Protein AF-A0A1Y5SCQ2-F1 (afdb_monomer_lite)

Structure (mmCIF, N/CA/C/O backbone):
data_AF-A0A1Y5SCQ2-F1
#
_entry.id   AF-A0A1Y5SCQ2-F1
#
loop_
_atom_site.group_PDB
_atom_site.id
_atom_site.type_symbol
_atom_site.label_atom_id
_atom_site.label_alt_id
_atom_site.label_comp_id
_atom_site.label_asym_id
_atom_site.label_entity_id
_atom_site.label_seq_id
_atom_site.pdbx_PDB_ins_code
_atom_site.Cartn_x
_atom_site.Cartn_y
_atom_site.Cartn_z
_atom_site.occupancy
_atom_site.B_iso_or_equiv
_atom_site.auth_seq_id
_atom_site.auth_comp_id
_atom_site.auth_asym_id
_atom_site.auth_atom_id
_atom_site.pdbx_PDB_model_num
ATOM 1 N N . MET A 1 1 ? 0.020 -20.234 -13.545 1.00 54.09 1 MET A N 1
ATOM 2 C CA . MET A 1 1 ? -0.106 -18.854 -13.025 1.00 54.09 1 MET A CA 1
ATOM 3 C C . MET A 1 1 ? -1.242 -18.831 -12.001 1.00 54.09 1 MET A C 1
ATOM 5 O O . MET A 1 1 ? -2.387 -18.621 -12.378 1.00 54.09 1 MET A O 1
ATOM 9 N N . ASN A 1 2 ? -0.963 -19.135 -10.729 1.00 77.81 2 ASN A N 1
ATOM 10 C CA . ASN A 1 2 ? -2.018 -19.258 -9.704 1.00 77.81 2 ASN A CA 1
ATOM 11 C C . ASN A 1 2 ? -2.285 -17.942 -8.957 1.00 77.81 2 ASN A C 1
ATOM 13 O O . ASN A 1 2 ? -3.406 -17.711 -8.513 1.00 77.81 2 ASN A O 1
ATOM 17 N N . ARG A 1 3 ? -1.311 -17.020 -8.957 1.00 86.19 3 ARG A N 1
ATOM 18 C CA . ARG A 1 3 ? -1.387 -15.740 -8.241 1.00 86.19 3 ARG A CA 1
ATOM 19 C C . ARG A 1 3 ? -2.614 -14.899 -8.599 1.00 86.19 3 ARG A C 1
ATOM 21 O O . ARG A 1 3 ? -3.227 -14.329 -7.711 1.00 86.19 3 ARG A O 1
ATOM 28 N N . LEU A 1 4 ? -3.010 -14.859 -9.874 1.00 84.12 4 LEU A N 1
ATOM 29 C CA . LEU A 1 4 ? -4.189 -14.097 -10.316 1.00 84.12 4 LEU A CA 1
ATOM 30 C C . LEU A 1 4 ? -5.512 -14.665 -9.774 1.00 84.12 4 LEU A C 1
ATOM 32 O O . LEU A 1 4 ? -6.473 -13.922 -9.619 1.00 84.12 4 LEU A O 1
ATOM 36 N N . LYS A 1 5 ? -5.564 -15.969 -9.475 1.00 87.38 5 LYS A N 1
ATOM 37 C CA . LYS A 1 5 ? -6.737 -16.627 -8.875 1.00 87.38 5 LYS A CA 1
ATOM 38 C C . LYS A 1 5 ? -6.743 -16.524 -7.348 1.00 87.38 5 LYS A C 1
ATOM 40 O O . LYS A 1 5 ? -7.806 -16.553 -6.737 1.00 87.38 5 LYS A O 1
ATOM 45 N N . GLU A 1 6 ? -5.564 -16.447 -6.740 1.00 89.50 6 GLU A N 1
ATOM 46 C CA . GLU A 1 6 ? -5.377 -16.360 -5.287 1.00 89.50 6 GLU A CA 1
ATOM 47 C C . GLU A 1 6 ? -5.505 -14.924 -4.772 1.00 89.50 6 GLU A C 1
ATOM 49 O O . GLU A 1 6 ? -6.093 -14.709 -3.719 1.00 89.50 6 GLU A O 1
ATOM 54 N N . ALA A 1 7 ? -5.045 -13.933 -5.542 1.00 88.81 7 ALA A N 1
ATOM 55 C CA . ALA A 1 7 ? -5.037 -12.531 -5.129 1.00 88.81 7 ALA A CA 1
ATOM 56 C C . ALA A 1 7 ? -6.407 -11.999 -4.655 1.00 88.81 7 ALA A C 1
ATOM 58 O O . ALA A 1 7 ? -6.434 -11.326 -3.624 1.00 88.81 7 ALA A O 1
ATOM 59 N N . PRO A 1 8 ? -7.549 -12.316 -5.305 1.00 90.88 8 PRO A N 1
ATOM 60 C CA . PRO A 1 8 ? -8.855 -11.887 -4.804 1.00 90.88 8 PRO A CA 1
ATOM 61 C C . PRO A 1 8 ? -9.218 -12.499 -3.444 1.00 90.88 8 PRO A C 1
ATOM 63 O O . PRO A 1 8 ? -9.877 -11.848 -2.639 1.00 90.88 8 PRO A O 1
ATOM 66 N N . LYS A 1 9 ? -8.779 -13.736 -3.169 1.00 91.75 9 LYS A N 1
ATOM 67 C CA . LYS A 1 9 ? -9.041 -14.419 -1.892 1.00 91.75 9 LYS A CA 1
ATOM 68 C C . LYS A 1 9 ? -8.246 -13.780 -0.760 1.00 91.75 9 LYS A C 1
ATOM 70 O O . LYS A 1 9 ? -8.813 -13.497 0.291 1.00 91.75 9 LYS A O 1
ATOM 75 N N . ASP A 1 10 ? -6.969 -13.496 -1.007 1.00 89.69 10 ASP A N 1
ATOM 76 C CA . ASP A 1 10 ? -6.105 -12.816 -0.038 1.00 89.69 10 ASP A CA 1
ATOM 77 C C . ASP A 1 10 ? -6.634 -11.411 0.280 1.00 89.69 10 ASP A C 1
ATOM 79 O O . ASP A 1 10 ? -6.655 -10.999 1.438 1.00 89.69 10 ASP A O 1
ATOM 83 N N . ALA A 1 11 ? -7.102 -10.688 -0.744 1.00 88.56 11 ALA A N 1
ATOM 84 C CA . ALA A 1 11 ? -7.677 -9.357 -0.580 1.00 88.56 11 ALA A CA 1
ATOM 85 C C . ALA A 1 11 ? -8.974 -9.385 0.243 1.00 88.56 11 ALA A C 1
ATOM 87 O O . ALA A 1 11 ? -9.143 -8.557 1.134 1.00 88.56 11 ALA A O 1
ATOM 88 N N . ALA A 1 12 ? -9.865 -10.348 -0.015 1.00 92.06 12 ALA A N 1
ATOM 89 C CA . ALA A 1 12 ? -11.105 -10.502 0.743 1.00 92.06 12 ALA A CA 1
ATOM 90 C C . ALA A 1 12 ? -10.839 -10.830 2.221 1.00 92.06 12 ALA A C 1
ATOM 92 O O . ALA A 1 12 ? -11.451 -10.231 3.103 1.00 92.06 12 ALA A O 1
ATOM 93 N N . PHE A 1 13 ? -9.893 -11.735 2.491 1.00 93.62 13 PHE A N 1
ATOM 94 C CA . PHE A 1 13 ? -9.477 -12.064 3.854 1.00 93.62 13 PHE A CA 1
ATOM 95 C C . PHE A 1 13 ? -8.873 -10.851 4.574 1.00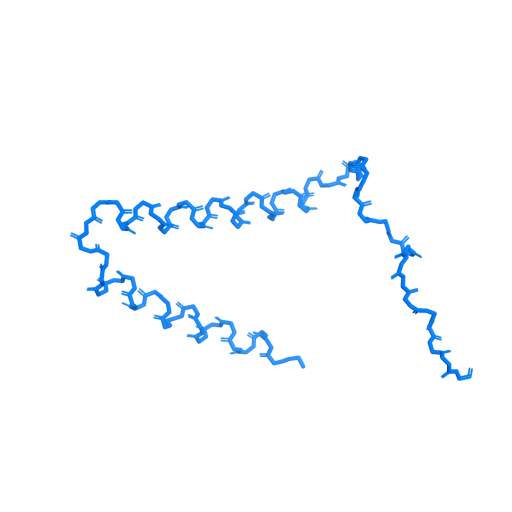 93.62 13 PHE A C 1
ATOM 97 O O . PHE A 1 13 ? -9.296 -10.515 5.679 1.00 93.62 13 PHE A O 1
ATOM 104 N N . GLY A 1 14 ? -7.916 -10.167 3.938 1.00 90.25 14 GLY A N 1
ATOM 105 C CA . GLY A 1 14 ? -7.264 -8.995 4.521 1.00 90.25 14 GLY A CA 1
ATOM 106 C C . GLY A 1 14 ? -8.248 -7.862 4.817 1.00 90.25 14 GLY A C 1
ATOM 107 O O . GLY A 1 14 ? -8.167 -7.252 5.879 1.00 90.25 14 GLY A O 1
ATOM 108 N N . LEU A 1 15 ? -9.209 -7.617 3.921 1.00 89.88 15 LEU A N 1
ATOM 109 C CA . LEU A 1 15 ? -10.246 -6.608 4.130 1.00 89.88 15 LEU A CA 1
ATOM 110 C C . LEU A 1 15 ? -11.156 -6.955 5.315 1.00 89.88 15 LEU A C 1
ATOM 112 O O . LEU A 1 15 ? -11.404 -6.086 6.144 1.00 89.88 15 LEU A O 1
ATOM 116 N N . GLY A 1 16 ? -11.616 -8.207 5.423 1.00 93.25 16 GLY A N 1
ATOM 117 C CA . GLY A 1 16 ? -12.431 -8.646 6.562 1.00 93.25 16 GLY A CA 1
ATOM 118 C C . GLY A 1 16 ? -11.703 -8.454 7.892 1.00 93.25 16 GLY A C 1
ATOM 119 O O . GLY A 1 16 ? -12.237 -7.843 8.811 1.00 93.25 16 GLY A O 1
ATOM 120 N N . TRP A 1 17 ? -10.433 -8.860 7.952 1.00 92.12 17 TRP A N 1
ATOM 121 C CA . TRP A 1 17 ? -9.615 -8.679 9.150 1.00 92.12 17 TRP A CA 1
ATOM 122 C C . TRP A 1 17 ? -9.486 -7.210 9.568 1.00 92.12 17 TRP A C 1
ATOM 124 O O . TRP A 1 17 ? -9.590 -6.895 10.752 1.00 92.12 17 TRP A O 1
ATOM 134 N N . VAL A 1 18 ? -9.278 -6.304 8.607 1.00 90.75 18 VAL A N 1
ATOM 135 C CA . VAL A 1 18 ? -9.177 -4.863 8.876 1.00 90.75 18 VAL A CA 1
ATOM 136 C C . VAL A 1 18 ? -10.505 -4.297 9.373 1.00 90.75 18 VAL A C 1
ATOM 138 O O . VAL A 1 18 ? -10.496 -3.539 10.337 1.00 90.75 18 VAL A O 1
ATOM 141 N N . LEU A 1 19 ? -11.633 -4.684 8.772 1.00 91.12 19 LEU A N 1
ATOM 142 C CA . LEU A 1 19 ? -12.958 -4.246 9.222 1.00 91.12 19 LEU A CA 1
ATOM 143 C C . LEU A 1 19 ? -13.256 -4.678 10.665 1.00 91.12 19 LEU A C 1
ATOM 145 O O . LEU A 1 19 ? -13.853 -3.907 11.411 1.00 91.12 19 LEU A O 1
ATOM 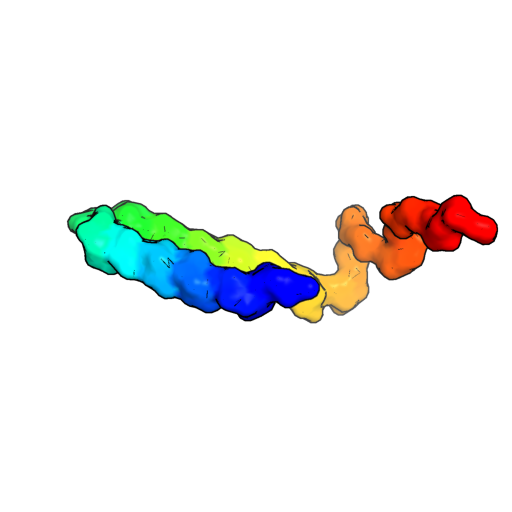149 N N . ASP A 1 20 ? -12.796 -5.865 11.063 1.00 95.69 20 ASP A N 1
ATOM 150 C CA . ASP A 1 20 ? -13.014 -6.397 12.411 1.00 95.69 20 ASP A CA 1
ATOM 151 C C . ASP A 1 20 ? -12.056 -5.803 13.466 1.00 95.69 20 ASP A C 1
ATOM 153 O O . ASP A 1 20 ? -12.407 -5.737 14.643 1.00 95.69 20 ASP A O 1
ATOM 157 N N . HIS A 1 21 ? -10.841 -5.384 13.077 1.00 92.19 21 HIS A N 1
ATOM 158 C CA . HIS A 1 21 ? -9.758 -5.062 14.026 1.00 92.19 21 HIS A CA 1
ATOM 159 C C . HIS A 1 21 ? -9.229 -3.621 13.970 1.00 92.19 21 HIS A C 1
ATOM 161 O O . HIS A 1 21 ? -8.462 -3.234 14.859 1.00 92.19 21 HIS A O 1
ATOM 167 N N . ALA A 1 22 ? -9.581 -2.822 12.956 1.00 91.94 22 ALA A N 1
ATOM 168 C CA . ALA A 1 22 ? -9.181 -1.415 12.848 1.00 91.94 22 ALA A CA 1
ATOM 169 C C . ALA A 1 22 ? -10.106 -0.497 13.668 1.00 91.94 22 ALA A C 1
ATOM 171 O O . ALA A 1 22 ? -10.757 0.414 13.159 1.00 91.94 22 ALA A O 1
ATOM 172 N N . ASP A 1 23 ? -10.143 -0.760 14.970 1.00 94.88 23 ASP A N 1
ATOM 173 C CA . ASP A 1 23 ? -10.964 -0.091 15.984 1.00 94.88 23 ASP A CA 1
ATOM 174 C C . ASP A 1 23 ? -10.372 1.235 16.502 1.00 94.88 23 ASP A C 1
ATOM 176 O O . ASP A 1 23 ? -10.978 1.893 17.348 1.00 94.88 23 ASP A O 1
ATOM 180 N N . THR A 1 24 ? -9.215 1.659 15.985 1.00 95.00 24 THR A N 1
ATOM 181 C CA . THR A 1 24 ? -8.613 2.969 16.272 1.00 95.00 24 THR A CA 1
ATOM 182 C C . THR A 1 24 ? -8.280 3.716 14.987 1.00 95.00 24 THR A C 1
ATOM 184 O O . THR A 1 24 ? -8.078 3.107 13.933 1.00 95.00 24 THR A O 1
ATOM 187 N N . VAL A 1 25 ? -8.184 5.043 15.085 1.00 91.69 25 VAL A N 1
ATOM 188 C CA . VAL A 1 25 ? -7.820 5.916 13.958 1.00 91.69 25 VAL A CA 1
ATOM 189 C C . VAL A 1 25 ? -6.450 5.531 13.400 1.00 91.69 25 VAL A C 1
ATOM 191 O O . VAL A 1 25 ? -6.298 5.368 12.195 1.00 91.69 25 VAL A O 1
ATOM 194 N N . GLU A 1 26 ? -5.475 5.258 14.268 1.00 92.38 26 GLU A N 1
ATOM 195 C CA . GLU A 1 26 ? -4.122 4.870 13.858 1.00 92.38 26 GLU A CA 1
ATOM 196 C C . GLU A 1 26 ? -4.115 3.563 13.050 1.00 92.38 26 GLU A C 1
ATOM 198 O O . GLU A 1 26 ? -3.356 3.419 12.090 1.00 92.38 26 GLU A O 1
ATOM 203 N N . LYS A 1 27 ? -4.969 2.596 13.413 1.00 89.25 27 LYS A N 1
ATOM 204 C CA . LYS A 1 27 ? -5.098 1.334 12.669 1.00 89.25 27 LYS A CA 1
ATOM 205 C C . LYS A 1 27 ? -5.769 1.534 11.308 1.00 89.25 27 LYS A C 1
ATOM 207 O O . LYS A 1 27 ? -5.422 0.829 10.361 1.00 89.25 27 LYS A O 1
ATOM 212 N N . GLN A 1 28 ? -6.703 2.477 11.197 1.00 87.56 28 GLN A N 1
ATOM 213 C CA . GLN A 1 28 ? -7.351 2.825 9.928 1.00 87.56 28 GLN A CA 1
ATOM 214 C C . GLN A 1 28 ? -6.378 3.556 8.992 1.00 87.56 28 GLN A C 1
ATOM 216 O O . GLN A 1 28 ? -6.279 3.205 7.814 1.00 87.56 28 GLN A O 1
ATOM 221 N N . ASP A 1 29 ? -5.576 4.482 9.521 1.00 89.25 29 ASP A N 1
ATOM 222 C CA . ASP A 1 29 ? -4.564 5.223 8.757 1.00 89.25 29 ASP A CA 1
ATOM 223 C C . ASP A 1 29 ? -3.484 4.306 8.162 1.00 89.25 29 ASP A C 1
ATOM 225 O O . ASP A 1 29 ? -2.981 4.548 7.060 1.00 89.25 29 ASP A O 1
ATOM 229 N N . ALA A 1 30 ? -3.168 3.189 8.827 1.00 87.06 30 ALA A N 1
ATOM 230 C CA . ALA A 1 30 ? -2.251 2.185 8.291 1.00 87.06 30 ALA A CA 1
ATOM 231 C C . ALA A 1 30 ? -2.739 1.569 6.960 1.00 87.06 30 ALA A C 1
ATOM 233 O O . ALA A 1 30 ? -1.920 1.251 6.089 1.00 87.06 30 ALA A O 1
ATOM 234 N N . LEU A 1 31 ? -4.058 1.424 6.764 1.00 87.62 31 LEU A N 1
ATOM 235 C CA . LEU A 1 31 ? -4.632 0.937 5.504 1.00 87.62 31 LEU A CA 1
ATOM 236 C C . LEU A 1 31 ? -4.477 1.971 4.379 1.00 87.62 31 LEU A C 1
ATOM 238 O O . LEU A 1 31 ? -4.130 1.611 3.248 1.00 87.62 31 LEU A O 1
ATOM 242 N N . 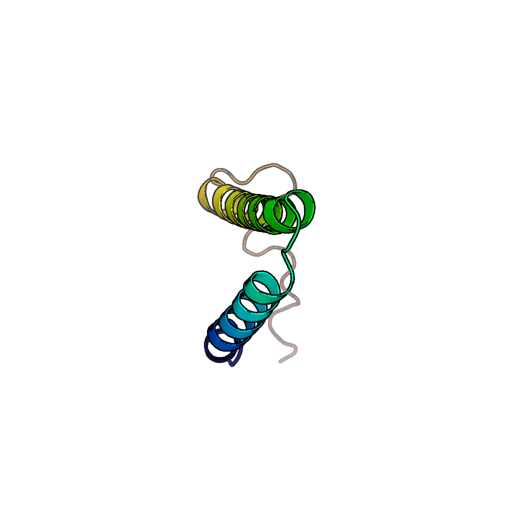VAL A 1 32 ? -4.705 3.249 4.694 1.00 88.75 32 VAL A N 1
ATOM 243 C CA . VAL A 1 32 ? -4.541 4.365 3.750 1.00 88.75 32 VAL A CA 1
ATOM 244 C C . VAL A 1 32 ? -3.090 4.431 3.289 1.00 88.75 32 VAL A C 1
ATOM 246 O O . VAL A 1 32 ? -2.817 4.313 2.094 1.00 88.75 32 VAL A O 1
ATOM 249 N N . PHE A 1 33 ? -2.152 4.443 4.238 1.00 89.75 33 PHE A N 1
ATOM 250 C CA . PHE A 1 33 ? -0.721 4.424 3.948 1.00 89.75 33 PHE A CA 1
ATOM 251 C C . PHE A 1 33 ? -0.327 3.256 3.033 1.00 89.75 33 PHE A C 1
ATOM 253 O O . PHE A 1 33 ? 0.411 3.426 2.060 1.00 89.75 33 PHE A O 1
ATOM 260 N N . LYS A 1 34 ? -0.831 2.044 3.302 1.00 85.62 34 LYS A N 1
ATOM 261 C CA . LYS A 1 34 ? -0.511 0.876 2.471 1.00 85.62 34 LYS A CA 1
ATOM 262 C C . LYS A 1 34 ? -1.002 1.040 1.032 1.00 85.62 34 LYS A C 1
ATOM 264 O O . LYS A 1 34 ? -0.317 0.586 0.105 1.00 85.62 34 LYS A O 1
ATOM 269 N N . THR A 1 35 ? -2.168 1.653 0.860 1.00 89.50 35 THR A N 1
ATOM 270 C CA . THR A 1 35 ? -2.768 1.931 -0.447 1.00 89.50 35 THR A CA 1
ATOM 271 C C . THR A 1 35 ? -1.948 2.978 -1.199 1.00 89.50 35 THR A C 1
ATOM 273 O O . THR A 1 35 ? -1.607 2.746 -2.358 1.00 89.50 35 THR A O 1
ATOM 276 N N . ASP A 1 36 ? -1.502 4.037 -0.523 1.00 92.44 36 ASP A N 1
ATOM 277 C CA . ASP A 1 36 ? -0.636 5.075 -1.100 1.00 92.44 36 ASP A CA 1
ATOM 278 C C . ASP A 1 36 ? 0.725 4.529 -1.551 1.00 92.44 36 ASP A C 1
ATOM 280 O O . ASP A 1 36 ? 1.234 4.896 -2.615 1.00 92.44 36 ASP A O 1
ATOM 284 N N . VAL A 1 37 ? 1.308 3.595 -0.790 1.00 92.06 37 VAL A N 1
ATOM 285 C CA . VAL A 1 37 ? 2.552 2.910 -1.181 1.00 92.06 37 VAL A CA 1
ATOM 286 C C . VAL A 1 37 ? 2.355 2.124 -2.478 1.00 92.06 37 VAL A C 1
ATOM 288 O O . VAL A 1 37 ? 3.180 2.221 -3.388 1.00 92.06 37 VAL A O 1
ATOM 291 N N . LEU A 1 38 ? 1.273 1.345 -2.587 1.00 90.75 38 LEU A N 1
ATOM 292 C CA . LEU A 1 38 ? 0.980 0.570 -3.800 1.00 90.75 38 LEU A CA 1
ATOM 293 C C . LEU A 1 38 ? 0.689 1.485 -4.992 1.00 90.75 38 LEU A C 1
ATOM 295 O O . LEU A 1 38 ? 1.176 1.235 -6.096 1.00 90.75 38 LEU A O 1
ATOM 299 N N . TRP A 1 39 ? -0.057 2.563 -4.758 1.00 90.88 39 TRP A N 1
ATOM 300 C CA . TRP A 1 39 ? -0.355 3.567 -5.769 1.00 90.88 39 TRP A CA 1
ATOM 301 C C . TRP A 1 39 ? 0.919 4.227 -6.299 1.00 90.88 39 TRP A C 1
ATOM 303 O O . TRP A 1 39 ? 1.117 4.316 -7.509 1.00 90.88 39 TRP A O 1
ATOM 313 N N . SER A 1 40 ? 1.838 4.598 -5.406 1.00 92.00 40 SER A N 1
ATOM 314 C CA . SER A 1 40 ? 3.125 5.198 -5.771 1.00 92.00 40 SER A CA 1
ATOM 315 C C . SER A 1 40 ? 4.009 4.241 -6.574 1.00 92.00 40 SER A C 1
ATOM 317 O O . SER A 1 40 ? 4.649 4.657 -7.538 1.00 92.00 40 SER A O 1
ATOM 319 N N . GLN A 1 41 ? 4.018 2.947 -6.233 1.00 92.12 41 GLN A N 1
ATOM 320 C CA . GLN A 1 41 ? 4.744 1.929 -7.002 1.00 92.12 41 GLN A CA 1
ATOM 321 C C . GLN A 1 41 ? 4.189 1.794 -8.425 1.00 92.12 41 GLN A C 1
ATOM 323 O O . GLN A 1 41 ? 4.958 1.765 -9.388 1.00 92.12 41 GLN A O 1
ATOM 328 N N . LEU A 1 42 ? 2.861 1.751 -8.571 1.00 91.50 42 LEU A N 1
ATOM 329 C CA . LEU A 1 42 ? 2.216 1.668 -9.879 1.00 91.50 42 LEU A CA 1
ATOM 330 C C . LEU A 1 42 ? 2.433 2.947 -10.698 1.00 91.50 42 LEU A C 1
ATOM 332 O O . LEU A 1 42 ? 2.755 2.865 -11.882 1.00 91.50 42 LEU A O 1
ATOM 336 N N . GLY A 1 43 ? 2.324 4.117 -10.064 1.00 88.44 43 GLY A N 1
ATOM 337 C CA . GLY A 1 43 ? 2.625 5.410 -10.676 1.00 88.44 43 GLY A CA 1
ATOM 338 C C . GLY A 1 43 ? 4.070 5.490 -11.166 1.00 88.44 43 GLY A C 1
ATOM 339 O O . GLY A 1 43 ? 4.311 5.919 -12.292 1.00 88.44 43 GLY A O 1
ATOM 340 N N . GLY A 1 44 ? 5.020 4.986 -10.372 1.00 86.88 44 GLY A N 1
ATOM 341 C CA . GLY A 1 44 ? 6.426 4.878 -10.753 1.00 86.88 44 GLY A CA 1
ATOM 342 C C . GLY A 1 44 ? 6.639 4.009 -11.992 1.00 86.88 44 GLY A C 1
ATOM 343 O O . GLY A 1 44 ? 7.372 4.414 -12.887 1.00 86.88 44 GLY A O 1
ATOM 344 N N . LEU A 1 45 ? 5.966 2.857 -12.087 1.00 86.75 45 LEU A N 1
ATOM 345 C CA . LEU A 1 45 ? 6.020 1.991 -13.272 1.00 86.75 45 LEU A CA 1
ATOM 346 C C . LEU A 1 45 ? 5.364 2.638 -14.500 1.00 86.75 45 LEU A C 1
ATOM 348 O O . LEU A 1 45 ? 5.910 2.563 -15.600 1.00 86.75 45 LEU A O 1
ATOM 352 N N . HIS A 1 46 ? 4.212 3.283 -14.317 1.00 85.75 46 HIS A N 1
ATOM 353 C CA . HIS A 1 46 ? 3.460 3.927 -15.392 1.00 85.75 46 HIS A CA 1
ATOM 354 C C . HIS A 1 46 ? 4.211 5.132 -15.981 1.00 85.75 46 HIS A C 1
ATOM 356 O O . HIS A 1 46 ? 4.267 5.302 -17.197 1.00 85.75 46 HIS A O 1
ATOM 362 N N . ALA A 1 47 ? 4.825 5.952 -15.127 1.00 84.38 47 ALA A N 1
ATOM 363 C CA . ALA A 1 47 ? 5.543 7.163 -15.517 1.00 84.38 47 ALA A CA 1
ATOM 364 C C . ALA A 1 47 ? 7.019 6.923 -15.876 1.00 84.38 47 ALA A C 1
ATOM 366 O O . ALA A 1 47 ? 7.738 7.876 -16.165 1.00 84.38 47 ALA A O 1
ATOM 367 N N . ALA A 1 48 ? 7.490 5.673 -15.875 1.00 82.25 48 ALA A N 1
ATOM 368 C CA . ALA A 1 48 ? 8.904 5.323 -16.005 1.00 82.25 48 ALA A CA 1
ATOM 369 C C . ALA A 1 48 ? 9.523 5.622 -17.386 1.00 82.25 48 ALA A C 1
ATOM 371 O O . ALA A 1 48 ? 10.482 4.958 -17.753 1.00 82.25 48 ALA A O 1
ATOM 372 N N . ARG A 1 49 ? 8.981 6.515 -18.221 1.00 77.94 49 ARG A N 1
ATOM 373 C CA . ARG A 1 49 ? 9.486 6.765 -19.580 1.00 77.94 49 ARG A CA 1
ATOM 374 C C . ARG A 1 49 ? 9.921 8.233 -19.724 1.00 77.94 49 ARG A C 1
ATOM 376 O O . ARG A 1 49 ? 9.054 9.100 -19.665 1.00 77.94 49 ARG A O 1
ATOM 383 N N . PRO A 1 50 ? 11.218 8.519 -19.978 1.00 83.81 50 PRO A N 1
ATOM 384 C CA . PRO A 1 50 ? 12.355 7.584 -20.010 1.00 83.81 50 PRO A CA 1
ATOM 385 C C . PRO A 1 50 ? 12.623 6.941 -18.638 1.00 83.81 50 PRO A C 1
ATOM 387 O O . PRO A 1 50 ? 12.299 7.519 -17.603 1.00 83.81 50 PRO A O 1
ATOM 390 N N . HIS A 1 51 ? 13.204 5.735 -18.629 1.00 83.88 51 HIS A N 1
ATOM 391 C CA . HIS A 1 51 ? 13.488 5.020 -17.380 1.00 83.88 51 HIS A CA 1
ATOM 392 C C . 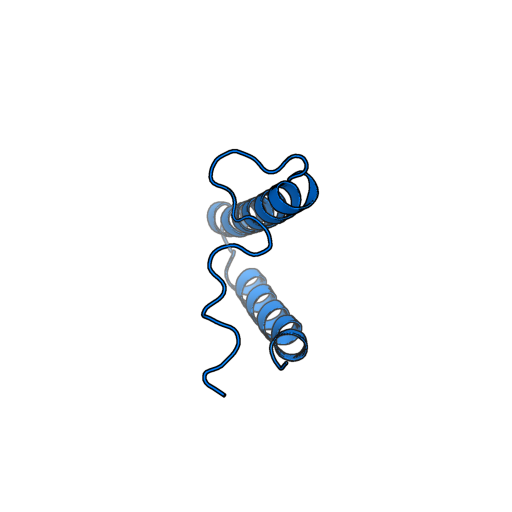HIS A 1 51 ? 14.504 5.805 -16.541 1.00 83.88 51 HIS A C 1
ATOM 394 O O . HIS A 1 51 ? 15.533 6.215 -17.087 1.00 83.88 51 HIS A O 1
ATOM 400 N N . PRO A 1 52 ? 14.250 6.021 -15.237 1.00 85.31 52 PRO A N 1
ATOM 401 C CA . PRO A 1 52 ? 15.167 6.777 -14.399 1.00 85.31 52 PRO A CA 1
ATOM 402 C C . PRO A 1 52 ? 16.507 6.036 -14.235 1.00 85.31 52 PRO A C 1
ATOM 404 O O . PRO A 1 52 ? 16.548 4.801 -14.331 1.00 85.31 52 PRO A O 1
ATOM 407 N N . PRO A 1 53 ? 17.611 6.757 -13.965 1.00 86.56 53 PRO A N 1
ATOM 408 C CA . PRO A 1 53 ? 18.906 6.144 -13.687 1.00 86.56 53 PRO A CA 1
ATOM 409 C C . PRO A 1 53 ? 18.802 5.078 -12.588 1.00 86.56 53 PRO A C 1
ATOM 411 O O . PRO A 1 53 ? 18.176 5.296 -11.554 1.00 86.56 53 PRO A O 1
ATOM 414 N N . GLY A 1 54 ? 19.401 3.908 -12.820 1.00 85.00 54 GLY A N 1
ATOM 415 C CA . GLY A 1 54 ? 19.356 2.776 -11.886 1.00 85.00 54 GLY A CA 1
ATOM 416 C C . GLY A 1 54 ? 18.141 1.848 -12.032 1.00 85.00 54 GLY A C 1
ATOM 417 O O . GLY A 1 54 ? 18.171 0.747 -11.483 1.00 85.00 54 GLY A O 1
ATOM 418 N N . ALA A 1 55 ? 17.113 2.219 -12.807 1.00 88.06 55 ALA A N 1
ATOM 419 C CA . ALA A 1 55 ? 16.014 1.309 -13.127 1.00 88.06 55 ALA A CA 1
ATOM 420 C C . ALA A 1 55 ? 16.493 0.121 -13.977 1.00 88.06 55 ALA A C 1
ATOM 422 O O . ALA A 1 55 ? 17.398 0.246 -14.811 1.00 88.06 55 ALA A O 1
ATOM 423 N N . TRP A 1 56 ? 15.856 -1.038 -13.784 1.00 86.88 56 TRP A N 1
ATOM 424 C CA . TRP A 1 56 ? 16.070 -2.201 -14.643 1.00 86.88 56 TRP A CA 1
ATOM 425 C C . TRP A 1 56 ? 15.746 -1.860 -16.104 1.00 86.88 56 TRP A C 1
ATOM 427 O O . TRP A 1 56 ? 14.755 -1.188 -16.382 1.00 86.88 56 TRP A O 1
ATOM 437 N N . GLN A 1 57 ? 16.586 -2.337 -17.026 1.00 85.19 57 GLN A N 1
ATOM 438 C CA . GLN A 1 57 ? 16.426 -2.119 -18.463 1.00 85.19 57 GLN A CA 1
ATOM 439 C C . GLN A 1 57 ? 16.066 -3.441 -19.158 1.00 85.19 57 GLN A C 1
ATOM 441 O O . GLN A 1 57 ? 16.668 -4.473 -18.827 1.00 85.19 57 GLN A O 1
ATOM 446 N N . PRO A 1 58 ? 15.151 -3.438 -20.144 1.00 85.19 58 PRO A N 1
ATOM 447 C CA . PRO A 1 58 ? 14.865 -4.617 -20.957 1.00 85.19 58 PRO A CA 1
ATOM 448 C C . PRO A 1 58 ? 16.137 -5.245 -21.538 1.00 85.19 58 PRO A C 1
ATOM 450 O O . PRO A 1 58 ? 17.024 -4.540 -22.012 1.00 85.19 58 PRO A O 1
ATOM 453 N N . GLY A 1 59 ? 16.245 -6.573 -21.474 1.00 84.44 59 GLY A N 1
ATOM 454 C CA . GLY A 1 59 ? 17.429 -7.307 -21.941 1.00 84.44 59 GLY A CA 1
ATOM 455 C C . GLY A 1 59 ? 18.589 -7.369 -20.940 1.00 84.44 59 GLY A C 1
ATOM 456 O O . GLY A 1 59 ? 19.525 -8.133 -21.150 1.00 84.44 59 GLY A O 1
ATOM 457 N N . THR A 1 60 ? 18.536 -6.630 -19.825 1.00 84.19 60 THR A N 1
ATOM 458 C CA . THR A 1 60 ? 19.564 -6.710 -18.773 1.00 84.19 60 THR A CA 1
ATOM 459 C C . THR A 1 60 ? 19.206 -7.760 -17.719 1.00 84.19 60 THR A C 1
ATOM 461 O O . THR A 1 60 ? 18.044 -7.897 -17.339 1.00 84.19 60 THR A O 1
ATOM 464 N N . ARG A 1 61 ? 20.207 -8.486 -17.201 1.00 76.44 61 ARG A N 1
ATOM 465 C CA . ARG A 1 61 ? 20.071 -9.428 -16.065 1.00 76.44 61 ARG A CA 1
ATOM 466 C C . ARG A 1 61 ? 19.043 -10.560 -16.255 1.00 76.44 61 ARG A C 1
ATOM 468 O O . ARG A 1 61 ? 18.520 -11.082 -15.273 1.00 76.44 61 ARG A O 1
ATOM 475 N N . LEU A 1 62 ? 18.758 -10.954 -17.494 1.00 81.31 62 LEU A N 1
ATOM 476 C CA . LEU A 1 62 ? 18.119 -12.241 -17.772 1.00 81.31 62 LEU A CA 1
ATOM 477 C C . LEU A 1 62 ? 19.203 -13.314 -17.610 1.00 81.31 62 LEU A C 1
ATOM 479 O O . LEU A 1 62 ? 20.234 -13.216 -18.267 1.00 81.31 62 LEU A O 1
ATOM 483 N N . ALA A 1 63 ? 19.007 -14.288 -16.714 1.00 74.19 63 ALA A N 1
ATOM 484 C CA . ALA A 1 63 ? 19.845 -15.488 -16.708 1.00 74.19 63 ALA A CA 1
ATOM 485 C C . ALA A 1 63 ? 19.785 -16.094 -18.113 1.00 74.19 63 ALA A C 1
ATOM 487 O O . ALA A 1 63 ? 18.678 -16.200 -18.654 1.00 74.19 63 ALA A O 1
ATOM 488 N N . ASP A 1 64 ? 20.952 -16.398 -18.692 1.00 59.69 64 ASP A N 1
ATOM 489 C CA . ASP A 1 64 ? 21.102 -16.876 -20.067 1.00 59.69 64 ASP A CA 1
ATOM 490 C C . ASP A 1 64 ? 19.951 -17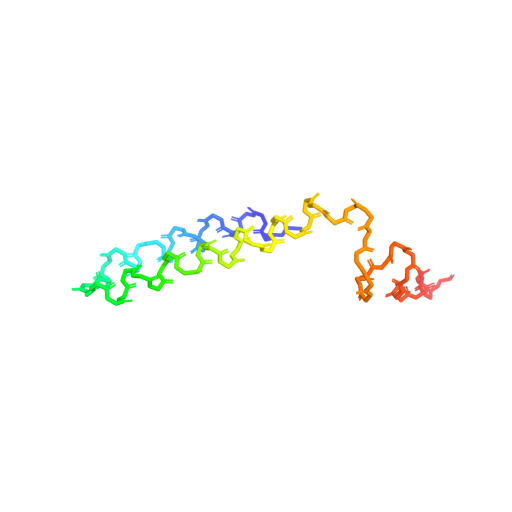.802 -20.431 1.00 59.69 64 ASP A C 1
ATOM 492 O O . ASP A 1 64 ? 19.629 -18.730 -19.682 1.00 59.69 64 ASP A O 1
ATOM 496 N N . ALA A 1 65 ? 19.273 -17.481 -21.532 1.00 57.91 65 ALA A N 1
ATOM 497 C CA . ALA A 1 65 ? 18.083 -18.171 -21.989 1.00 57.91 65 ALA A CA 1
ATOM 498 C C . ALA A 1 65 ? 18.408 -19.648 -22.267 1.00 57.91 65 ALA A C 1
ATOM 500 O O . ALA A 1 65 ? 18.676 -20.022 -23.397 1.00 57.91 65 ALA A O 1
ATOM 501 N N . LYS A 1 66 ? 18.344 -20.461 -21.207 1.00 48.25 66 LYS A N 1
ATOM 502 C CA . LYS A 1 66 ? 18.616 -21.897 -21.127 1.00 48.25 66 LYS A CA 1
ATOM 503 C C . LYS A 1 66 ? 20.042 -22.323 -21.498 1.00 48.25 66 LYS A C 1
ATOM 505 O O . LYS A 1 66 ? 20.497 -22.184 -22.622 1.00 48.25 66 LYS A O 1
ATOM 510 N N . ALA A 1 67 ? 20.658 -23.053 -20.570 1.00 45.75 67 ALA A N 1
ATOM 511 C CA . ALA A 1 67 ? 21.365 -24.267 -20.949 1.00 45.75 67 ALA A CA 1
ATOM 512 C C . ALA A 1 67 ? 20.427 -25.135 -21.820 1.00 45.75 67 ALA A C 1
ATOM 514 O O . ALA A 1 67 ? 19.452 -25.685 -21.299 1.00 45.75 67 ALA A O 1
ATOM 515 N N . ALA A 1 68 ? 20.673 -25.172 -23.131 1.00 34.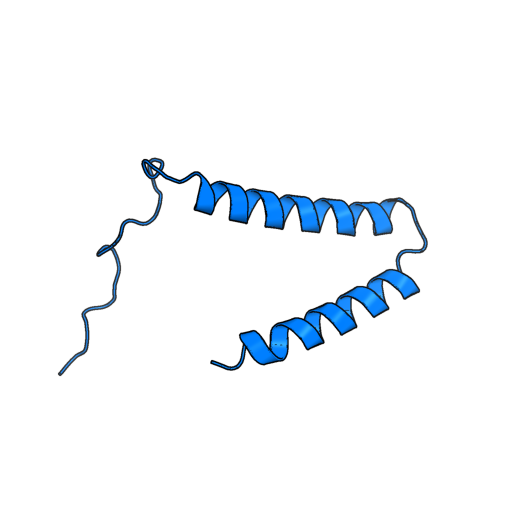50 68 ALA A N 1
ATOM 516 C CA . ALA A 1 68 ? 20.188 -26.163 -24.094 1.00 34.50 68 ALA A CA 1
ATOM 517 C C . ALA A 1 68 ? 21.025 -26.065 -25.376 1.00 34.50 68 ALA A C 1
ATOM 519 O O . ALA A 1 68 ? 21.045 -24.966 -25.971 1.00 34.50 68 ALA A O 1
#

Organism: NCBI:txid315423

Radius of gyration: 18.35 Å; chains: 1; bounding box: 34×34×40 Å

Foldseek 3Di:
DCCVVCVVVVVVVVVVVLVVPVPDPVSVVVVVVVVVVVVVVVVCVVVCVPNDPPDDDPPPPDDPPDPD

Sequence (68 aa):
MNRLKEAPKDAAFGLGWVLDHADTVEKQDALVFKTDVLWSQLGGLHAARPHPPGAWQPGTRLADAKAA

pLDDT: mean 84.72, std 11.87, range [34.5, 95.69]

Secondary structure (DSSP, 8-state):
--HHHHHHHHHHHHHHHHHHH--SHHHHHHHHHHHHHHHHHHHHHHT-SSPPTT---TTSS---S---